Protein AF-A0A9X0XA38-F1 (afdb_monomer_lite)

Structure (mmCIF, N/CA/C/O backbone):
data_AF-A0A9X0XA38-F1
#
_entry.id   AF-A0A9X0XA38-F1
#
loop_
_atom_site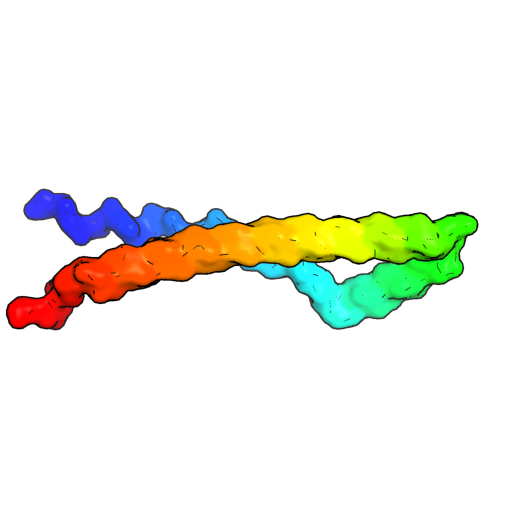.group_PDB
_atom_site.id
_atom_site.type_symbol
_atom_site.label_atom_id
_atom_site.label_alt_id
_atom_site.label_comp_id
_atom_site.label_asym_id
_atom_site.label_entity_id
_atom_site.label_seq_id
_atom_site.pdbx_PDB_ins_code
_atom_site.Cartn_x
_atom_site.Cartn_y
_atom_site.Cartn_z
_atom_site.occupancy
_atom_site.B_iso_or_equiv
_atom_site.auth_seq_id
_atom_site.auth_comp_id
_atom_site.auth_asym_id
_atom_site.auth_atom_id
_atom_site.pdbx_PDB_model_num
ATOM 1 N N . MET A 1 1 ? -6.052 -4.108 42.421 1.00 41.94 1 MET A N 1
ATOM 2 C CA . MET A 1 1 ? -4.720 -4.173 41.773 1.00 41.94 1 MET A CA 1
ATOM 3 C C . MET A 1 1 ? -4.833 -5.082 40.554 1.00 41.94 1 MET A C 1
ATOM 5 O O . MET A 1 1 ? -5.495 -6.095 40.696 1.00 41.94 1 MET A O 1
ATOM 9 N N . LEU A 1 2 ? -4.208 -4.715 39.420 1.00 42.47 2 LEU A N 1
ATOM 10 C CA . LEU A 1 2 ? -4.215 -5.350 38.072 1.00 42.47 2 LEU A CA 1
ATOM 11 C C . LEU A 1 2 ? -5.074 -4.679 36.972 1.00 42.47 2 LEU A C 1
ATOM 13 O O . LEU A 1 2 ? -5.746 -5.358 36.209 1.00 42.47 2 LEU A O 1
ATOM 17 N N . GLN A 1 3 ? -5.003 -3.351 36.815 1.00 42.12 3 GLN A N 1
ATOM 18 C CA . GLN A 1 3 ? -5.382 -2.679 35.548 1.00 42.12 3 GLN A CA 1
ATOM 19 C C . GLN A 1 3 ? -4.275 -1.743 35.022 1.00 42.12 3 GLN A C 1
ATOM 21 O O . GLN A 1 3 ? -4.536 -0.771 34.328 1.00 42.12 3 GLN A O 1
ATOM 26 N N . GLY A 1 4 ? -3.013 -2.030 35.364 1.00 41.34 4 GLY A N 1
ATOM 27 C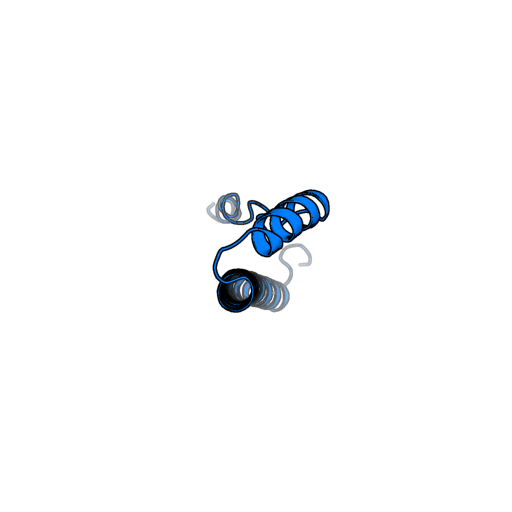 CA . GLY A 1 4 ? -1.862 -1.168 35.055 1.00 41.34 4 GLY A CA 1
ATOM 28 C C . GLY A 1 4 ? -0.857 -1.724 34.041 1.00 41.34 4 GLY A C 1
ATOM 29 O O . GLY A 1 4 ? 0.235 -1.180 33.944 1.00 41.34 4 GLY A O 1
ATOM 30 N N . GLN A 1 5 ? -1.154 -2.818 33.327 1.00 41.47 5 GLN A N 1
ATOM 31 C CA . GLN A 1 5 ? -0.185 -3.473 32.431 1.00 41.47 5 GLN A CA 1
ATOM 32 C C . GLN A 1 5 ? -0.849 -4.032 31.163 1.00 41.47 5 GLN A C 1
ATOM 34 O O . GLN A 1 5 ? -0.982 -5.238 31.007 1.00 41.47 5 GLN A O 1
ATOM 39 N N . ALA A 1 6 ? -1.287 -3.167 30.247 1.00 43.81 6 ALA A N 1
ATOM 40 C CA . ALA A 1 6 ? -1.608 -3.586 28.872 1.00 43.81 6 ALA A CA 1
ATOM 41 C C . ALA A 1 6 ? -1.404 -2.465 27.832 1.00 43.81 6 ALA A C 1
ATOM 43 O O . ALA A 1 6 ? -2.037 -2.455 26.783 1.00 43.81 6 ALA A O 1
ATOM 44 N N . LEU A 1 7 ? -0.533 -1.496 28.130 1.00 45.28 7 LEU A N 1
ATOM 45 C CA . LEU A 1 7 ? -0.121 -0.431 27.200 1.00 45.28 7 LEU A CA 1
ATOM 46 C C . LEU A 1 7 ? 1.390 -0.460 26.930 1.00 45.28 7 LEU A C 1
ATOM 48 O O . LEU A 1 7 ? 1.954 0.488 26.401 1.00 45.28 7 LEU A O 1
ATOM 52 N N . SER A 1 8 ? 2.052 -1.559 27.295 1.00 46.69 8 SER A N 1
ATOM 53 C CA . SER A 1 8 ? 3.463 -1.790 27.003 1.00 46.69 8 SER A CA 1
ATOM 54 C C . SER A 1 8 ? 3.561 -2.986 26.071 1.00 46.69 8 SER A C 1
ATOM 56 O O . SER A 1 8 ? 3.581 -4.121 26.541 1.00 46.69 8 SER A O 1
ATOM 58 N N . ARG A 1 9 ? 3.486 -2.705 24.764 1.00 45.75 9 ARG A N 1
ATOM 59 C CA . ARG A 1 9 ? 3.996 -3.482 23.613 1.00 45.75 9 ARG A CA 1
ATOM 60 C C . ARG A 1 9 ? 3.213 -3.104 22.356 1.00 45.75 9 ARG A C 1
ATOM 62 O O . ARG A 1 9 ? 2.426 -3.890 21.866 1.00 45.75 9 ARG A O 1
ATOM 69 N N . HIS A 1 10 ? 3.468 -1.913 21.829 1.00 46.03 10 HIS A N 1
ATOM 70 C CA . HIS A 1 10 ? 3.349 -1.656 20.385 1.00 46.03 10 HIS A CA 1
ATOM 71 C C . HIS A 1 10 ? 4.566 -0.844 19.925 1.00 46.03 10 HIS A C 1
ATOM 73 O O . HIS A 1 10 ? 4.457 0.106 19.157 1.00 46.03 10 HIS A O 1
ATOM 79 N N . GLN A 1 11 ? 5.739 -1.177 20.479 1.00 44.78 11 GLN A N 1
ATOM 80 C CA . GLN A 1 11 ? 7.001 -0.498 20.183 1.00 44.78 11 GLN A CA 1
ATOM 81 C C . GLN A 1 11 ? 7.817 -1.199 19.083 1.00 44.78 11 GLN A C 1
ATOM 83 O O . GLN A 1 11 ? 8.967 -0.843 18.885 1.00 44.78 11 GLN A O 1
ATOM 88 N N . ASP A 1 12 ? 7.226 -2.121 18.319 1.00 50.88 12 ASP A N 1
ATOM 89 C CA . ASP A 1 12 ? 7.881 -2.757 17.172 1.00 50.88 12 ASP A CA 1
ATOM 90 C C . ASP A 1 12 ? 6.855 -3.092 16.083 1.00 50.88 12 ASP A C 1
ATOM 92 O O . ASP A 1 12 ? 6.215 -4.131 16.162 1.00 50.88 12 ASP A O 1
ATOM 96 N N . SER A 1 13 ? 6.697 -2.210 15.086 1.00 41.75 13 SER A N 1
ATOM 97 C CA . SER A 1 13 ? 6.416 -2.565 13.672 1.00 41.75 13 SER A CA 1
ATOM 98 C C . SER A 1 13 ? 5.964 -1.343 12.859 1.00 41.75 13 SER A C 1
ATOM 100 O O . SER A 1 13 ? 4.854 -1.264 12.334 1.00 41.75 13 SER A O 1
ATOM 102 N N . ALA A 1 14 ? 6.830 -0.338 12.747 1.00 43.81 14 ALA A N 1
ATOM 103 C CA . ALA A 1 14 ? 6.694 0.665 11.694 1.00 43.81 14 ALA A CA 1
ATOM 104 C C . ALA A 1 14 ? 8.051 1.308 11.392 1.00 43.81 14 ALA A C 1
ATOM 106 O O . ALA A 1 14 ? 8.160 2.535 11.329 1.00 43.81 14 ALA A O 1
ATOM 107 N N . GLN A 1 15 ? 9.112 0.509 11.197 1.00 45.09 15 GLN A N 1
ATOM 108 C CA . GLN A 1 15 ? 10.262 1.030 10.458 1.00 45.09 15 GLN A CA 1
ATOM 109 C C . GLN A 1 15 ? 9.785 1.338 9.041 1.00 45.09 15 GLN A C 1
ATOM 111 O O . GLN A 1 15 ? 9.660 0.468 8.183 1.00 45.09 15 GLN A O 1
ATOM 116 N N . ARG A 1 16 ? 9.473 2.620 8.870 1.00 51.53 16 ARG A N 1
ATOM 117 C CA . ARG A 1 16 ? 9.175 3.357 7.653 1.00 51.53 16 ARG A CA 1
ATOM 118 C C . ARG A 1 16 ? 10.124 2.899 6.536 1.00 51.53 16 ARG A C 1
ATOM 120 O O . ARG A 1 16 ? 11.224 3.415 6.405 1.00 51.53 16 ARG A O 1
ATOM 127 N N . ARG A 1 17 ? 9.707 1.901 5.758 1.00 56.12 17 ARG A N 1
ATOM 128 C CA . ARG A 1 17 ? 10.430 1.387 4.584 1.00 56.12 17 ARG A CA 1
ATOM 129 C C . ARG A 1 17 ? 9.542 1.436 3.350 1.00 56.12 17 ARG A C 1
ATOM 131 O O . ARG A 1 17 ? 9.402 0.478 2.610 1.00 56.12 17 ARG A O 1
ATOM 138 N N . GLY A 1 18 ? 8.909 2.580 3.131 1.00 50.41 18 GLY A N 1
ATOM 139 C CA . GLY A 1 18 ? 8.514 2.975 1.788 1.00 50.41 18 GLY A CA 1
ATOM 140 C C . GLY A 1 18 ? 9.544 3.986 1.324 1.00 50.41 18 GLY A C 1
ATOM 141 O O . GLY A 1 18 ? 9.632 5.028 1.962 1.00 50.41 18 GLY A O 1
ATOM 142 N N . PHE A 1 19 ? 10.316 3.648 0.288 1.00 49.06 19 PHE A N 1
ATOM 143 C CA . PHE A 1 19 ? 11.331 4.496 -0.344 1.00 49.06 19 PHE A CA 1
ATOM 144 C C . PHE A 1 19 ? 11.061 6.000 -0.194 1.00 49.06 19 PHE A C 1
ATOM 146 O O . PHE A 1 19 ? 9.984 6.494 -0.540 1.00 49.06 19 PHE A O 1
ATOM 153 N N . THR A 1 20 ? 12.050 6.728 0.305 1.00 57.38 20 THR A N 1
ATOM 154 C CA . THR A 1 20 ? 12.098 8.186 0.230 1.00 57.38 20 THR A CA 1
ATOM 155 C C . THR A 1 20 ? 12.218 8.619 -1.236 1.00 57.38 20 THR A C 1
ATOM 157 O O . THR A 1 20 ? 12.733 7.877 -2.073 1.00 57.38 20 THR A O 1
ATOM 160 N N . LEU A 1 21 ? 11.768 9.833 -1.577 1.00 48.34 21 LEU A N 1
ATOM 161 C CA . LEU A 1 21 ? 11.883 10.379 -2.943 1.00 48.34 21 LEU A CA 1
ATOM 162 C C . LEU A 1 21 ? 13.322 10.311 -3.496 1.00 48.34 21 LEU A C 1
ATOM 164 O O . LEU A 1 21 ? 13.510 10.093 -4.691 1.00 48.34 21 LEU A O 1
ATOM 168 N N . GLY A 1 22 ? 14.331 10.432 -2.625 1.00 50.09 22 GLY A N 1
ATOM 169 C CA . GLY A 1 22 ? 15.743 10.284 -2.990 1.00 50.09 22 GLY A CA 1
ATOM 170 C C . GLY A 1 22 ? 16.132 8.855 -3.384 1.00 50.09 22 GLY A C 1
ATOM 171 O O . GLY A 1 22 ? 16.893 8.668 -4.328 1.00 50.09 22 GLY A O 1
ATOM 172 N N . GLU A 1 23 ? 15.566 7.836 -2.735 1.00 53.19 23 GLU A N 1
ATOM 173 C CA . GLU A 1 23 ? 15.813 6.435 -3.100 1.00 53.19 23 GLU A CA 1
ATOM 174 C C . GLU A 1 23 ? 15.082 6.039 -4.397 1.00 53.19 23 GLU A C 1
ATOM 176 O O . GLU A 1 23 ? 15.565 5.178 -5.135 1.00 53.19 23 GLU A O 1
ATOM 181 N N . ILE A 1 24 ? 13.965 6.703 -4.732 1.00 56.09 24 ILE A N 1
ATOM 182 C CA . ILE A 1 24 ? 13.256 6.516 -6.011 1.00 56.09 24 ILE A CA 1
ATOM 183 C C . ILE A 1 24 ? 14.121 7.004 -7.181 1.00 56.09 24 ILE A C 1
ATOM 185 O O . ILE A 1 24 ? 14.266 6.281 -8.162 1.00 56.09 24 ILE A O 1
ATOM 189 N N . GLY A 1 25 ? 14.751 8.180 -7.071 1.00 57.44 25 GLY A N 1
ATOM 190 C CA . GLY A 1 25 ? 15.617 8.720 -8.129 1.00 57.44 25 GLY A CA 1
ATOM 191 C C . GLY A 1 25 ? 16.802 7.803 -8.464 1.00 57.44 25 GLY A C 1
ATOM 192 O O . GLY A 1 25 ? 17.043 7.503 -9.633 1.00 57.44 25 GLY A O 1
ATOM 193 N N . SER A 1 26 ? 17.482 7.282 -7.438 1.00 60.28 26 SER A N 1
ATOM 194 C CA . SER A 1 26 ? 18.582 6.319 -7.602 1.00 60.28 26 SER A CA 1
ATOM 195 C C . SER A 1 26 ? 18.114 4.973 -8.170 1.00 60.28 26 SER A C 1
ATOM 197 O O . SER A 1 26 ? 18.789 4.399 -9.024 1.00 60.28 26 SER A O 1
ATOM 199 N N . SER A 1 27 ? 16.939 4.488 -7.752 1.00 64.44 27 SER A N 1
ATOM 200 C CA . SER A 1 27 ? 16.366 3.235 -8.267 1.00 64.44 27 SER A CA 1
ATOM 201 C C . SER A 1 27 ? 15.981 3.351 -9.744 1.00 64.44 27 SER A C 1
ATOM 203 O O . SER A 1 27 ? 16.219 2.428 -10.515 1.00 64.44 27 SER A O 1
ATOM 205 N N . VAL A 1 28 ? 15.451 4.499 -10.174 1.00 67.94 28 VAL A N 1
ATOM 206 C CA . VAL A 1 28 ? 15.030 4.729 -11.567 1.00 67.94 28 VAL A CA 1
ATOM 207 C C . VAL A 1 28 ? 16.221 4.775 -12.530 1.00 67.94 28 VAL A C 1
ATOM 209 O O . VAL A 1 28 ? 16.138 4.226 -13.627 1.00 67.94 28 VAL A O 1
ATOM 212 N N . ALA A 1 29 ? 17.348 5.371 -12.128 1.00 71.12 29 ALA A N 1
ATOM 213 C CA . ALA A 1 29 ? 18.559 5.375 -12.952 1.00 71.12 29 ALA A CA 1
ATOM 214 C C . ALA A 1 29 ? 19.134 3.958 -13.145 1.00 71.12 29 ALA A C 1
ATOM 216 O O . ALA A 1 29 ? 19.547 3.603 -14.248 1.00 71.12 29 ALA A O 1
ATOM 217 N N . ALA A 1 30 ? 19.112 3.132 -12.095 1.00 71.31 30 ALA A N 1
ATOM 218 C CA . ALA A 1 30 ? 19.558 1.741 -12.161 1.00 71.31 30 ALA A CA 1
ATOM 219 C C . ALA A 1 30 ? 18.634 0.862 -13.026 1.00 71.31 30 ALA A C 1
ATOM 221 O O . ALA A 1 30 ? 19.120 0.004 -13.760 1.00 71.31 30 ALA A O 1
ATOM 222 N N . LEU A 1 31 ? 17.317 1.103 -12.991 1.00 77.38 31 LEU A N 1
ATOM 223 C CA . LEU A 1 31 ? 16.338 0.390 -13.822 1.00 77.38 31 LEU A CA 1
ATOM 224 C C . LEU A 1 31 ? 16.570 0.602 -15.323 1.00 77.38 31 LEU A C 1
ATOM 226 O O . LEU A 1 31 ? 16.414 -0.336 -16.098 1.00 77.38 31 LEU A O 1
ATOM 230 N N . TRP A 1 32 ? 16.972 1.805 -15.736 1.00 76.44 32 TRP A N 1
ATOM 231 C CA . TRP A 1 32 ? 17.240 2.101 -17.148 1.00 76.44 32 TRP A CA 1
ATOM 232 C C . TRP A 1 32 ? 18.502 1.437 -17.699 1.00 76.44 32 TRP A C 1
ATOM 234 O O . TRP A 1 32 ? 18.599 1.235 -18.905 1.00 76.44 32 TRP A O 1
ATOM 244 N N . GLN A 1 33 ? 19.444 1.080 -16.825 1.00 82.31 33 GLN A N 1
ATOM 245 C CA . GLN A 1 33 ? 20.656 0.337 -17.183 1.00 82.31 33 GLN A CA 1
ATOM 246 C C . GLN A 1 33 ? 20.459 -1.185 -17.091 1.00 82.31 33 GLN A C 1
ATOM 248 O O . GLN A 1 33 ? 21.395 -1.947 -17.337 1.00 82.31 33 GLN A O 1
ATOM 253 N N . ALA A 1 34 ? 19.266 -1.649 -16.700 1.00 83.00 34 ALA A N 1
ATOM 254 C CA . ALA A 1 34 ? 18.985 -3.070 -16.601 1.00 83.00 34 ALA A CA 1
ATOM 255 C C . ALA A 1 34 ? 18.959 -3.717 -18.000 1.00 83.00 34 ALA A C 1
ATOM 257 O O . ALA A 1 34 ? 18.482 -3.099 -18.952 1.00 83.00 34 ALA A O 1
ATOM 258 N N . PRO A 1 35 ? 19.392 -4.984 -18.136 1.00 83.62 35 PRO A N 1
ATOM 259 C CA . PRO A 1 35 ? 19.308 -5.716 -19.403 1.00 83.62 35 PRO A CA 1
ATOM 260 C C . PRO A 1 35 ? 17.869 -5.865 -19.923 1.00 83.62 35 PRO A C 1
ATOM 262 O O . PRO A 1 35 ? 17.654 -5.957 -21.127 1.00 83.62 35 PRO A O 1
ATOM 265 N N . ASP A 1 36 ? 16.894 -5.877 -19.008 1.00 90.06 36 ASP A N 1
ATOM 266 C CA . ASP A 1 36 ? 15.457 -5.875 -19.292 1.00 90.06 36 ASP A CA 1
ATOM 267 C C . ASP A 1 36 ? 14.747 -4.871 -18.359 1.00 90.06 36 ASP A C 1
ATOM 269 O O . ASP A 1 36 ? 14.290 -5.231 -17.264 1.00 90.06 36 ASP A O 1
ATOM 273 N N . PRO A 1 37 ? 14.676 -3.587 -18.757 1.00 84.75 37 PRO A N 1
ATOM 274 C CA . PRO A 1 37 ? 14.060 -2.539 -17.948 1.00 84.75 37 PRO A CA 1
ATOM 275 C C . PRO A 1 37 ? 12.567 -2.774 -17.694 1.00 84.75 37 PRO A C 1
ATOM 277 O O . PRO A 1 37 ? 12.062 -2.423 -16.629 1.00 84.75 37 PRO A O 1
ATOM 280 N N . ALA A 1 38 ? 11.851 -3.391 -18.639 1.00 84.69 38 ALA A N 1
ATOM 281 C CA . ALA A 1 38 ? 10.416 -3.633 -18.511 1.00 84.69 38 ALA A CA 1
ATOM 282 C C . ALA A 1 38 ? 10.119 -4.646 -17.396 1.00 84.69 38 ALA A C 1
ATOM 284 O O . ALA A 1 38 ? 9.248 -4.416 -16.548 1.00 84.69 38 ALA A O 1
ATOM 285 N N . ASN A 1 39 ? 10.885 -5.738 -17.344 1.00 86.81 39 ASN A N 1
ATOM 286 C CA . ASN A 1 39 ? 10.790 -6.711 -16.259 1.00 86.81 39 ASN A CA 1
ATOM 287 C C . ASN A 1 39 ? 11.224 -6.099 -14.918 1.00 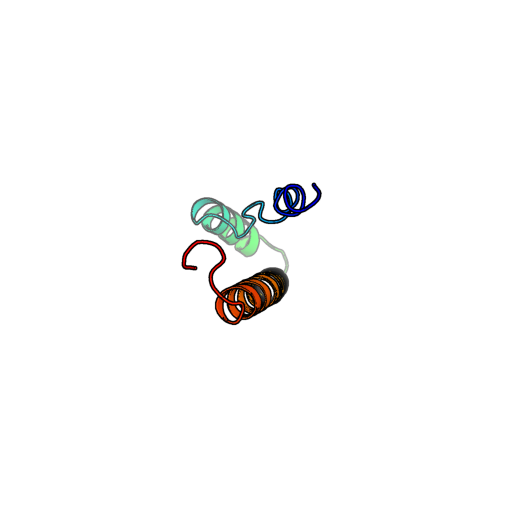86.81 39 ASN A C 1
ATOM 289 O O . ASN A 1 39 ? 10.522 -6.242 -13.914 1.00 86.81 39 ASN A O 1
ATOM 293 N N . ALA A 1 40 ? 12.322 -5.337 -14.912 1.00 83.75 40 ALA A N 1
ATOM 294 C CA . ALA A 1 40 ? 12.834 -4.701 -13.703 1.00 83.75 40 ALA A CA 1
ATOM 295 C C . ALA A 1 40 ? 11.825 -3.709 -13.087 1.00 83.75 40 ALA A C 1
ATOM 297 O O . ALA A 1 40 ? 11.605 -3.720 -11.873 1.00 83.75 40 ALA A O 1
ATOM 298 N N . VAL A 1 41 ? 11.149 -2.904 -13.916 1.00 83.81 41 VAL A N 1
ATOM 299 C CA . VAL A 1 41 ? 10.070 -2.003 -13.475 1.00 83.81 41 VAL A CA 1
ATOM 300 C C . VAL A 1 41 ? 8.874 -2.795 -12.951 1.00 83.81 41 VAL A C 1
ATOM 302 O O . VAL A 1 41 ? 8.350 -2.471 -11.887 1.00 83.81 41 VAL A O 1
ATOM 305 N N . THR A 1 42 ? 8.462 -3.854 -13.653 1.00 86.31 42 THR A N 1
ATOM 306 C CA . THR A 1 42 ? 7.346 -4.710 -13.217 1.00 86.31 42 THR A CA 1
ATOM 307 C C . THR A 1 42 ? 7.604 -5.285 -11.825 1.00 86.31 42 THR A C 1
ATOM 309 O O . THR A 1 42 ? 6.738 -5.206 -10.954 1.00 86.31 42 THR A O 1
ATOM 312 N N . ARG A 1 43 ? 8.818 -5.789 -11.580 1.00 85.19 43 ARG A N 1
ATOM 313 C CA . ARG A 1 43 ? 9.219 -6.342 -10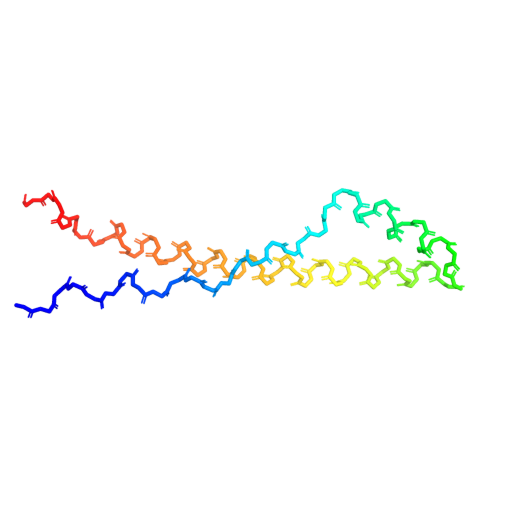.283 1.00 85.19 43 ARG A CA 1
ATOM 314 C C . ARG A 1 43 ? 9.238 -5.286 -9.181 1.00 85.19 43 ARG A C 1
ATOM 316 O O . ARG A 1 43 ? 8.688 -5.521 -8.111 1.00 85.19 43 ARG A O 1
ATOM 323 N N . LEU A 1 44 ? 9.787 -4.102 -9.459 1.00 83.31 44 LEU A N 1
ATOM 324 C CA . LEU A 1 44 ? 9.784 -2.992 -8.503 1.00 83.31 44 LEU A CA 1
ATOM 325 C C . LEU A 1 44 ? 8.356 -2.598 -8.092 1.00 83.31 44 LEU A C 1
ATOM 327 O O . LEU A 1 44 ? 8.089 -2.355 -6.915 1.00 83.31 44 LEU A O 1
ATOM 331 N N . LEU A 1 45 ? 7.434 -2.535 -9.055 1.00 83.38 45 LEU A N 1
ATOM 332 C CA . LEU A 1 45 ? 6.034 -2.212 -8.786 1.00 83.38 45 LEU A CA 1
ATOM 333 C C . LEU A 1 45 ? 5.340 -3.311 -7.973 1.00 83.38 45 LEU A C 1
ATOM 335 O O . LEU A 1 45 ? 4.588 -2.987 -7.056 1.00 83.38 45 LEU A O 1
ATOM 339 N N . GLN A 1 46 ? 5.618 -4.587 -8.251 1.00 85.19 46 GLN A N 1
ATOM 340 C CA . GLN A 1 46 ? 5.107 -5.716 -7.463 1.00 85.19 46 GLN A CA 1
ATOM 341 C C . GLN A 1 46 ? 5.619 -5.682 -6.019 1.00 85.19 46 GLN A C 1
ATOM 343 O O . GLN A 1 46 ? 4.828 -5.790 -5.082 1.00 85.19 46 GLN A O 1
ATOM 348 N N . ASP A 1 47 ? 6.919 -5.457 -5.825 1.00 83.12 47 ASP A N 1
ATOM 349 C CA . ASP A 1 47 ? 7.518 -5.328 -4.494 1.00 83.12 47 ASP A CA 1
ATOM 350 C C . ASP A 1 47 ? 6.900 -4.149 -3.729 1.00 83.12 47 ASP A C 1
ATOM 352 O O . ASP A 1 47 ? 6.571 -4.254 -2.543 1.00 83.12 47 ASP A O 1
ATOM 356 N N . LYS A 1 48 ? 6.664 -3.027 -4.422 1.00 80.38 48 LYS A N 1
ATOM 357 C CA . LYS A 1 48 ? 6.002 -1.861 -3.835 1.00 80.38 48 LYS A CA 1
ATOM 358 C C . LYS A 1 48 ? 4.549 -2.146 -3.465 1.00 80.38 48 LYS A C 1
ATOM 360 O O . LYS A 1 48 ? 4.116 -1.703 -2.400 1.00 80.38 48 LYS A O 1
ATOM 365 N N . LEU A 1 49 ? 3.815 -2.862 -4.312 1.00 86.12 49 LEU A N 1
ATOM 366 C CA . LEU A 1 49 ? 2.435 -3.251 -4.043 1.00 86.12 49 LEU A CA 1
ATOM 367 C C . LEU A 1 49 ?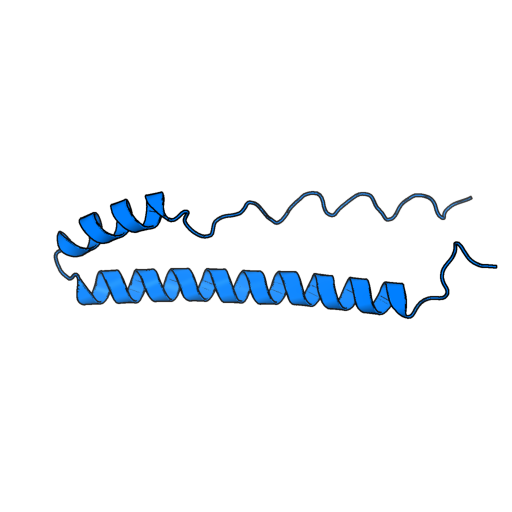 2.361 -4.130 -2.791 1.00 86.12 49 LEU A C 1
ATOM 369 O O . LEU A 1 49 ? 1.618 -3.803 -1.875 1.00 86.12 49 LEU A O 1
ATOM 373 N N . ASN A 1 50 ? 3.214 -5.152 -2.685 1.00 84.56 50 ASN A N 1
ATOM 374 C CA . ASN A 1 50 ? 3.279 -6.026 -1.508 1.00 84.56 50 ASN A CA 1
ATOM 375 C C . ASN A 1 50 ? 3.545 -5.249 -0.208 1.00 84.56 50 ASN A C 1
ATOM 377 O O . ASN A 1 50 ? 2.951 -5.534 0.836 1.00 84.56 50 ASN A O 1
ATOM 381 N N . LEU A 1 51 ? 4.417 -4.238 -0.264 1.00 85.06 51 LEU A N 1
ATOM 382 C CA . LEU A 1 51 ? 4.689 -3.369 0.879 1.00 85.06 51 LEU A CA 1
ATOM 383 C C . LEU A 1 51 ? 3.462 -2.529 1.272 1.00 85.06 51 LEU A C 1
ATOM 385 O O . LEU A 1 51 ? 3.187 -2.350 2.459 1.00 85.06 51 LEU A O 1
ATOM 389 N N . ILE A 1 52 ? 2.733 -2.002 0.285 1.00 83.25 52 ILE A N 1
ATOM 390 C CA . ILE A 1 52 ? 1.505 -1.232 0.517 1.00 83.25 52 ILE A CA 1
ATOM 391 C C . ILE A 1 52 ? 0.433 -2.127 1.142 1.00 83.25 52 ILE A C 1
ATOM 393 O O . ILE A 1 52 ? -0.117 -1.749 2.172 1.00 83.25 52 ILE A O 1
ATOM 397 N N . GLU A 1 53 ? 0.197 -3.315 0.586 1.00 93.56 53 GLU A N 1
ATOM 398 C CA . GLU A 1 53 ? -0.775 -4.283 1.111 1.00 93.56 53 GLU A CA 1
ATOM 399 C C . GLU A 1 53 ? -0.468 -4.668 2.561 1.00 93.56 53 GLU A C 1
ATOM 401 O O . GLU A 1 53 ? -1.340 -4.610 3.428 1.00 93.56 53 GLU A O 1
ATOM 406 N N . THR A 1 54 ? 0.803 -4.955 2.862 1.00 87.50 54 THR A N 1
ATOM 407 C CA . THR A 1 54 ? 1.251 -5.231 4.236 1.00 87.50 54 THR A CA 1
ATOM 408 C C . THR A 1 54 ? 0.907 -4.068 5.167 1.00 87.50 54 THR A C 1
ATOM 410 O O . THR A 1 54 ? 0.349 -4.268 6.245 1.00 87.50 54 THR A O 1
ATOM 413 N N . ARG A 1 55 ? 1.180 -2.828 4.741 1.00 87.12 55 ARG A N 1
ATOM 414 C CA . ARG A 1 55 ? 0.909 -1.649 5.566 1.00 87.12 55 ARG A CA 1
ATOM 415 C C . ARG A 1 55 ? -0.584 -1.380 5.740 1.00 87.12 55 ARG A C 1
ATOM 417 O O . ARG A 1 55 ? -0.986 -0.925 6.809 1.00 87.12 55 ARG A O 1
ATOM 424 N N . ILE A 1 56 ? -1.397 -1.638 4.717 1.00 89.88 56 ILE A N 1
ATOM 425 C CA . ILE A 1 56 ? -2.858 -1.547 4.804 1.00 89.88 56 ILE A CA 1
ATOM 426 C C . ILE A 1 56 ? -3.369 -2.533 5.853 1.00 89.88 56 ILE A C 1
ATOM 428 O O . ILE A 1 56 ? -4.130 -2.125 6.727 1.00 89.88 56 ILE A O 1
ATOM 432 N N . ALA A 1 57 ? -2.904 -3.784 5.825 1.00 91.31 57 ALA A N 1
ATOM 433 C CA . ALA A 1 57 ? -3.295 -4.793 6.804 1.00 91.31 57 ALA A CA 1
ATOM 434 C C . ALA A 1 57 ? -2.914 -4.386 8.240 1.00 91.31 57 ALA A C 1
ATOM 436 O O . ALA A 1 57 ? -3.755 -4.434 9.137 1.00 91.31 57 ALA A O 1
ATOM 437 N N . GLU A 1 58 ? -1.683 -3.911 8.460 1.00 87.62 58 GLU A N 1
ATOM 438 C CA . GLU A 1 58 ? -1.238 -3.400 9.768 1.00 87.62 58 GLU A CA 1
ATOM 439 C C . GLU A 1 58 ? -2.110 -2.238 10.270 1.00 87.62 58 GLU A C 1
ATOM 441 O O . GLU A 1 58 ? -2.496 -2.188 11.441 1.00 87.62 58 GLU A O 1
ATOM 446 N N . LEU A 1 59 ? -2.420 -1.283 9.388 1.00 94.75 59 LEU A N 1
ATOM 447 C CA . LEU A 1 59 ? -3.248 -0.130 9.734 1.00 94.75 59 LEU A CA 1
ATOM 448 C C . LEU A 1 59 ? -4.702 -0.524 9.988 1.00 94.75 59 LEU A C 1
ATOM 450 O O . LEU A 1 59 ? -5.345 0.096 10.835 1.00 94.75 59 LEU A O 1
ATOM 454 N N . ASP A 1 60 ? -5.218 -1.542 9.301 1.00 94.06 60 ASP A N 1
ATOM 455 C CA . ASP A 1 60 ? -6.566 -2.039 9.549 1.00 94.06 60 ASP A CA 1
ATOM 456 C C . ASP A 1 60 ? -6.676 -2.704 10.924 1.00 94.06 60 ASP A C 1
ATOM 458 O O . ASP A 1 60 ? -7.617 -2.421 11.665 1.00 94.06 60 ASP A O 1
ATOM 462 N N . VAL A 1 61 ? -5.669 -3.486 11.325 1.00 92.06 61 VAL A N 1
ATOM 463 C CA . VAL A 1 61 ? -5.584 -4.047 12.684 1.00 92.06 61 VAL A CA 1
ATOM 464 C C . VAL A 1 61 ? -5.592 -2.932 13.733 1.00 92.06 61 VAL A C 1
ATOM 466 O O . VAL A 1 61 ? -6.389 -2.968 14.673 1.00 92.06 61 VAL A O 1
ATOM 469 N N . LEU A 1 62 ? -4.768 -1.894 13.552 1.00 92.81 62 LEU A N 1
ATOM 470 C CA . LEU A 1 62 ? -4.742 -0.748 14.466 1.00 92.81 62 LEU A CA 1
ATOM 471 C C . LEU A 1 62 ? -6.091 -0.013 14.501 1.00 92.81 62 LEU A C 1
ATOM 473 O O . LEU A 1 62 ? -6.567 0.369 15.570 1.00 92.81 62 LEU A O 1
ATOM 477 N N . ARG A 1 63 ? -6.728 0.179 13.342 1.00 94.50 63 ARG A N 1
ATOM 478 C CA . ARG A 1 63 ? -8.054 0.801 13.2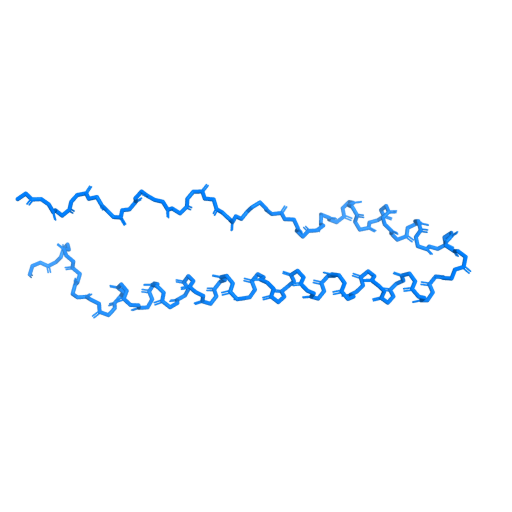36 1.00 94.50 63 ARG A CA 1
ATOM 479 C C . ARG A 1 63 ? -9.090 0.023 14.042 1.00 94.50 63 ARG A C 1
ATOM 481 O O . ARG A 1 63 ? -9.842 0.639 14.796 1.00 94.50 63 ARG A O 1
ATOM 488 N N . GLN A 1 64 ? -9.114 -1.300 13.907 1.00 94.56 64 GLN A N 1
ATOM 489 C CA . GLN A 1 64 ? -10.029 -2.169 14.645 1.00 94.56 64 GLN A CA 1
ATOM 490 C C . GLN A 1 64 ? -9.783 -2.088 16.158 1.00 94.56 64 GLN A C 1
ATOM 492 O O . GLN A 1 64 ? -10.736 -1.974 16.930 1.00 94.56 64 GLN A O 1
ATOM 497 N N . GLU A 1 65 ? -8.519 -2.060 16.595 1.00 92.44 65 GLU A N 1
ATOM 498 C CA . GLU A 1 65 ? -8.172 -1.874 18.009 1.00 92.44 65 GLU A CA 1
ATOM 499 C C . GLU A 1 65 ? -8.692 -0.529 18.545 1.00 92.44 65 GLU A C 1
ATOM 501 O O . GLU A 1 65 ? -9.314 -0.473 19.609 1.00 92.44 65 GLU A O 1
ATOM 506 N N . LEU A 1 66 ? -8.487 0.559 17.797 1.00 90.69 66 LEU A N 1
ATOM 507 C CA . LEU A 1 66 ? -8.974 1.886 18.174 1.00 90.69 66 LEU A CA 1
ATOM 508 C C . LEU A 1 66 ? -10.504 1.934 18.235 1.00 90.69 66 LEU A C 1
ATOM 510 O O . LEU A 1 66 ? -11.058 2.480 19.187 1.00 90.69 66 LEU A O 1
ATOM 514 N N . GLN A 1 67 ? -11.196 1.327 17.269 1.00 92.19 67 GLN A N 1
ATOM 515 C CA . GLN A 1 67 ? -12.657 1.225 17.275 1.00 92.19 67 GLN A CA 1
ATOM 516 C C . GLN A 1 67 ? -13.168 0.442 18.487 1.00 92.19 67 GLN A C 1
ATOM 518 O O . GLN A 1 67 ? -14.109 0.882 19.146 1.00 92.19 67 GLN A O 1
ATOM 523 N N . HIS A 1 68 ? -12.523 -0.679 18.819 1.00 88.44 68 HIS A N 1
ATOM 524 C CA . HIS A 1 68 ? -12.867 -1.462 20.000 1.00 88.44 68 HIS A CA 1
ATOM 525 C C . HIS A 1 68 ? -12.716 -0.635 21.282 1.00 88.44 68 HIS A C 1
ATOM 527 O O . HIS A 1 68 ? -13.627 -0.607 22.105 1.00 88.44 68 HIS A O 1
ATOM 533 N N . ARG A 1 69 ? -11.605 0.099 21.423 1.00 87.00 69 ARG A N 1
ATOM 534 C CA . ARG A 1 69 ? -11.351 0.978 22.576 1.00 87.00 69 ARG A CA 1
ATOM 535 C C . ARG A 1 69 ? -12.367 2.115 22.681 1.00 87.00 69 ARG A C 1
ATOM 537 O O . ARG A 1 69 ? -12.819 2.410 23.779 1.00 87.00 69 ARG A O 1
ATOM 544 N N . LEU A 1 70 ? -12.748 2.730 21.562 1.00 86.38 70 LEU A N 1
ATOM 545 C CA . LEU A 1 70 ? -13.758 3.795 21.538 1.00 86.38 70 LEU A CA 1
ATOM 546 C C . LEU A 1 70 ? -15.171 3.286 21.862 1.00 86.38 70 LEU A C 1
ATOM 548 O O . LEU A 1 70 ? -15.976 4.038 22.402 1.00 86.38 70 LEU A O 1
ATOM 552 N N . GLY A 1 71 ? -15.477 2.026 21.538 1.00 84.31 71 GLY A N 1
ATOM 553 C CA . GLY A 1 71 ? -16.745 1.380 21.893 1.00 84.31 71 GLY A CA 1
ATOM 554 C C . GLY A 1 71 ? -16.839 0.956 23.364 1.00 84.31 71 GLY A C 1
ATOM 555 O O . GLY A 1 71 ? -17.933 0.682 23.858 1.00 84.31 71 GLY A O 1
ATOM 556 N N . GLN A 1 72 ? -15.715 0.906 24.080 1.00 81.12 72 GLN A N 1
ATOM 557 C CA . GLN A 1 72 ? -15.697 0.694 25.524 1.00 81.12 72 GLN A CA 1
ATOM 558 C C . GLN A 1 72 ? -16.026 2.007 26.245 1.00 81.12 72 GLN A C 1
ATOM 560 O O . GLN A 1 72 ? -15.644 3.092 25.806 1.00 81.12 72 GLN A O 1
ATOM 565 N N . ARG A 1 73 ? -16.738 1.925 27.380 1.00 69.88 73 ARG A N 1
ATOM 566 C CA . ARG A 1 73 ? -16.976 3.100 28.234 1.00 69.88 73 ARG A CA 1
ATOM 567 C C . ARG A 1 73 ? -15.640 3.756 28.571 1.00 69.88 73 ARG A C 1
ATOM 569 O O . ARG A 1 73 ? -14.725 3.073 29.025 1.00 69.88 73 ARG A O 1
ATOM 576 N N . CYS A 1 74 ? -15.557 5.069 28.359 1.00 61.88 74 CYS A N 1
ATOM 577 C CA . CYS A 1 74 ? -14.353 5.836 28.638 1.00 61.88 74 CYS A CA 1
ATOM 578 C C . CYS A 1 74 ? -14.010 5.711 30.134 1.00 61.88 74 CYS A C 1
ATOM 580 O O . CYS A 1 74 ? -14.768 6.213 30.962 1.00 61.88 74 CYS A O 1
ATOM 582 N N . PRO A 1 75 ? -12.880 5.083 30.507 1.00 63.34 75 PRO A N 1
ATOM 583 C CA . PRO A 1 75 ? -12.527 4.868 31.911 1.00 63.34 75 PRO A CA 1
ATOM 584 C C . PRO A 1 75 ? -12.166 6.169 32.649 1.00 63.34 75 PRO A C 1
ATOM 586 O O . PRO A 1 75 ? -11.929 6.142 33.852 1.00 63.34 75 PRO A O 1
ATOM 589 N N . LEU A 1 76 ? -12.116 7.302 31.936 1.00 65.19 76 LEU A N 1
ATOM 590 C CA . LEU A 1 76 ? -11.836 8.631 32.482 1.00 65.19 76 LEU A CA 1
ATOM 591 C C . LEU A 1 76 ? -13.095 9.499 32.656 1.00 65.19 76 LEU A C 1
ATOM 593 O O . LEU A 1 76 ? -12.965 10.663 33.023 1.00 65.19 76 LEU A O 1
ATOM 597 N N . ASN A 1 77 ? -14.294 8.958 32.409 1.00 47.28 77 ASN A N 1
ATOM 598 C CA . ASN A 1 77 ? -15.559 9.637 32.689 1.00 47.28 77 ASN A CA 1
ATOM 599 C C . ASN A 1 77 ? -16.489 8.687 33.482 1.00 47.28 77 ASN A C 1
ATOM 601 O O . ASN A 1 77 ? -17.018 7.755 32.867 1.00 47.28 77 ASN A O 1
ATOM 605 N N . PRO A 1 78 ? -16.615 8.847 34.817 1.00 56.53 78 PRO A N 1
ATOM 606 C CA . PRO A 1 78 ? -17.464 7.997 35.659 1.00 56.53 78 PRO A CA 1
ATOM 607 C C . PRO A 1 78 ? -18.963 8.151 35.368 1.00 56.53 78 PRO A C 1
ATOM 609 O O . PRO A 1 78 ? -19.388 9.248 34.941 1.00 56.53 78 PRO A O 1
#

Radius of gyration: 20.54 Å; chains: 1; bounding box: 38×17×61 Å

Foldseek 3Di:
DPPPPDPPDPPDDCPPPDDDPVRVVVLQVVLVVDPDSPVSVVVVVVVNVVVVVVVVVVVVVVVVVVVVVVPDDDPPPD

pLDDT: mean 70.99, std 18.49, range [41.34, 94.75]

Secondary structure (DSSP, 8-state):
---S-SSS---SS----S--HHHHHHHHHHHHTSSSHHHHHHHHHHHHHHHHHHHHHHHHHHHHHHHHHHHS--TT--

Sequence (78 aa):
MLQGQALSRHQDSAQRRGFTLGEIGSSVAALWQAPDPANAVTRLLQDKLNLIETRIAELDVLRQELQHRLGQRCPLNP